Protein AF-A0A966X468-F1 (afdb_monomer)

Radius of gyration: 14.02 Å; Cα contacts (8 Å, |Δi|>4): 77; chains: 1; bounding box: 40×26×36 Å

Sequence (114 aa):
DFDQKCFERFFQMSEEGKSLMAHMDHVHRGKMMAEIYRLLLAEKLEDEAGYLNWEAKNHETAYFVPKHLYAIFMKALQALVADTLGTDWSSAESDAFSARCDQIAHEIQSQYSE

Solvent-accessible surface area (backbone atoms only — not comparable to full-atom values): 6393 Å² total; per-residue (Å²): 112,65,70,59,53,30,50,54,42,26,33,76,76,26,66,65,61,35,59,76,44,67,84,61,52,71,69,62,51,49,53,53,50,52,51,52,52,50,60,73,67,44,95,51,67,76,83,41,45,72,57,42,44,52,50,25,46,45,34,46,72,76,64,64,48,62,64,69,51,46,51,49,41,41,49,22,43,52,53,46,52,48,68,72,47,47,88,79,53,47,70,67,57,50,51,54,51,48,53,50,44,51,48,53,32,50,59,35,43,69,52,46,85,134

Foldseek 3Di:
DLLVQLVVLLCVLDVPSCVLCVPPDPVVSVVVVVVVVVQLPDPDCVVVLVVLLVVLCCCCPVSVPDLVSQVSSLVSNLVSVCVVCPPVQDPVNSVVSSVSSVVSSVSSSVSHDD

Mean predicted aligned error: 2.72 Å

Nearest PDB structures (foldseek):
  7ohd-assembly2_B  TM=8.813E-01  e=1.975E-03  Mus musculus
  3s1i-assembly1_A  TM=8.498E-01  e=1.372E-02  Methylacidiphilum infernorum V4
  3mkb-assembly1_B  TM=8.661E-01  e=1.599E-02  Isurus oxyrinchus
  3mkb-assembly1_D  TM=8.762E-01  e=3.265E-02  Isurus oxyrinchus
  1hbh-assembly1_B  TM=7.738E-01  e=3.615E-02  Trematomus bernacchii

pLDDT: mean 95.15, std 3.15, range [72.0, 98.44]

Structure (mmCIF, N/CA/C/O backbone):
data_AF-A0A966X468-F1
#
_entry.id   AF-A0A966X468-F1
#
loop_
_atom_site.group_PDB
_atom_site.id
_atom_site.type_symbol
_atom_site.label_atom_id
_atom_site.label_alt_id
_atom_site.label_comp_id
_atom_site.label_asym_id
_atom_site.label_entity_id
_atom_site.label_seq_id
_atom_site.pdbx_PDB_ins_code
_atom_site.Cartn_x
_atom_site.Cartn_y
_atom_site.Cartn_z
_atom_site.occupancy
_atom_site.B_iso_or_equiv
_atom_site.auth_seq_id
_atom_site.auth_comp_id
_atom_site.auth_asym_id
_atom_site.auth_atom_id
_atom_site.pdbx_PDB_model_num
ATOM 1 N N . ASP A 1 1 ? -16.061 -1.986 -8.567 1.00 87.69 1 ASP A N 1
ATOM 2 C CA . ASP A 1 1 ? -15.339 -0.787 -9.032 1.00 87.69 1 ASP A CA 1
ATOM 3 C C . ASP A 1 1 ? -14.417 -0.164 -7.976 1.00 87.69 1 ASP A C 1
ATOM 5 O O . ASP A 1 1 ? -13.765 0.830 -8.255 1.00 87.69 1 ASP A O 1
ATOM 9 N N . PHE A 1 2 ? -14.331 -0.713 -6.756 1.00 94.75 2 PHE A N 1
ATOM 10 C CA . PHE A 1 2 ? -13.448 -0.160 -5.723 1.00 94.75 2 PHE A CA 1
ATOM 11 C C . PHE A 1 2 ? -11.973 -0.180 -6.162 1.00 94.75 2 PHE A C 1
ATOM 13 O O . PHE A 1 2 ? -11.309 0.849 -6.137 1.00 94.75 2 PHE A O 1
ATOM 20 N N . ASP A 1 3 ? -11.498 -1.319 -6.664 1.00 95.94 3 ASP A N 1
ATOM 21 C CA . ASP A 1 3 ? -10.125 -1.520 -7.142 1.00 95.94 3 ASP A CA 1
ATOM 22 C C . ASP A 1 3 ? -9.733 -0.498 -8.211 1.00 95.94 3 ASP A C 1
ATOM 24 O O . ASP A 1 3 ? -8.692 0.151 -8.120 1.00 95.94 3 ASP A O 1
ATOM 28 N N . GLN A 1 4 ? -10.597 -0.307 -9.212 1.00 95.81 4 GLN A N 1
ATOM 29 C CA . GLN A 1 4 ? -10.371 0.664 -10.277 1.00 95.81 4 GLN A CA 1
ATOM 30 C C . GLN A 1 4 ? -10.267 2.084 -9.711 1.00 95.81 4 GLN A C 1
ATOM 32 O O . GLN A 1 4 ? -9.300 2.780 -10.017 1.00 95.81 4 GLN A O 1
ATOM 37 N N . LYS A 1 5 ? -11.193 2.488 -8.833 1.00 97.75 5 LYS A N 1
ATOM 38 C CA . LYS A 1 5 ? -11.147 3.799 -8.165 1.00 97.75 5 LYS A CA 1
ATOM 39 C C . LYS A 1 5 ? -9.888 3.981 -7.317 1.00 97.75 5 LYS A C 1
ATOM 41 O O . LYS A 1 5 ? -9.368 5.091 -7.229 1.00 97.75 5 LYS A O 1
ATOM 46 N N . CYS A 1 6 ? -9.374 2.906 -6.721 1.00 98.12 6 CYS A N 1
ATOM 47 C CA . CYS A 1 6 ? -8.135 2.93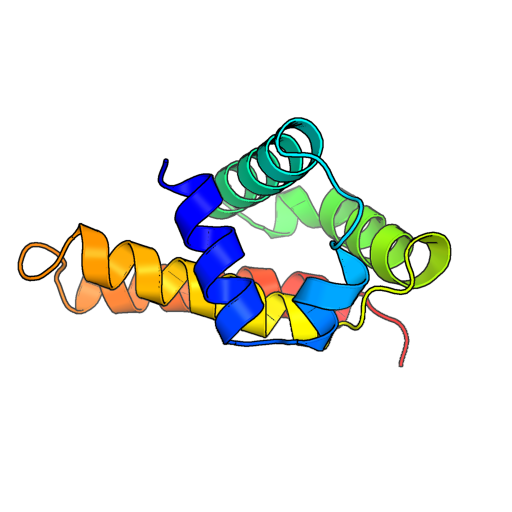9 -5.947 1.00 98.12 6 CYS A CA 1
ATOM 48 C C . CYS A 1 6 ? -6.942 3.258 -6.852 1.00 98.12 6 CYS A C 1
ATOM 50 O O . CYS A 1 6 ? -6.158 4.157 -6.547 1.00 98.12 6 CYS A O 1
ATOM 52 N N . PHE A 1 7 ? -6.840 2.588 -8.004 1.00 97.75 7 PHE A N 1
ATOM 53 C CA . PHE A 1 7 ? -5.799 2.889 -8.989 1.00 97.75 7 PHE A CA 1
ATOM 54 C C . PHE A 1 7 ? -5.954 4.279 -9.602 1.00 97.75 7 PHE A C 1
ATOM 56 O O . PHE A 1 7 ? -4.962 4.981 -9.751 1.00 97.75 7 PHE A O 1
ATOM 63 N N . GLU A 1 8 ? -7.174 4.712 -9.921 1.00 97.25 8 GLU A N 1
ATOM 64 C CA . GLU A 1 8 ? -7.425 6.070 -10.414 1.00 97.25 8 GLU A CA 1
ATOM 65 C C . GLU A 1 8 ? -6.939 7.123 -9.415 1.00 97.25 8 GLU A C 1
ATOM 67 O O . GLU A 1 8 ? -6.254 8.071 -9.800 1.00 97.25 8 GLU A O 1
ATOM 72 N N . ARG A 1 9 ? -7.215 6.923 -8.124 1.00 98.19 9 ARG A N 1
ATOM 73 C CA . ARG A 1 9 ? -6.721 7.797 -7.060 1.00 98.19 9 ARG A CA 1
ATOM 74 C C . ARG A 1 9 ? -5.206 7.745 -6.920 1.00 98.19 9 ARG A C 1
ATOM 76 O O . ARG A 1 9 ? -4.569 8.787 -6.828 1.00 98.19 9 ARG A O 1
ATOM 83 N N . PHE A 1 10 ? -4.618 6.555 -6.962 1.00 98.44 10 PHE A N 1
ATOM 84 C CA . PHE A 1 10 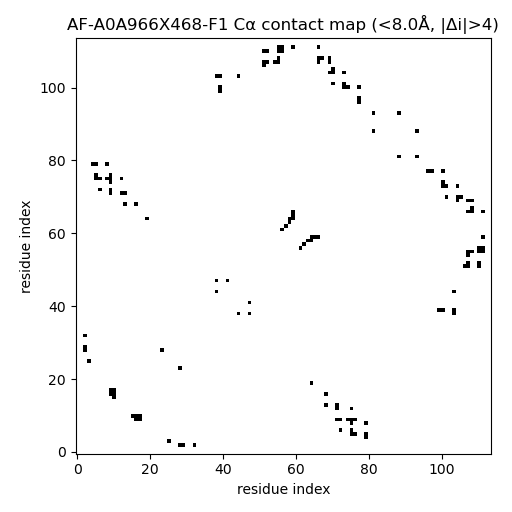? -3.167 6.398 -6.956 1.00 98.44 10 PHE A CA 1
ATOM 85 C C . PHE A 1 10 ? -2.513 7.156 -8.121 1.00 98.44 10 PHE A C 1
ATOM 87 O O . PHE A 1 10 ? -1.544 7.882 -7.917 1.00 98.44 10 PHE A O 1
ATOM 94 N N . PHE A 1 11 ? -3.086 7.074 -9.322 1.00 97.88 11 PHE A N 1
ATOM 95 C CA . PHE A 1 11 ? -2.590 7.782 -10.502 1.00 97.88 11 PHE A CA 1
ATOM 96 C C . PHE A 1 11 ? -2.755 9.299 -10.411 1.00 97.88 11 PHE A C 1
ATOM 98 O O . PHE A 1 11 ? -1.914 10.022 -10.931 1.00 97.88 11 PHE A O 1
ATOM 105 N N . GLN A 1 12 ? -3.790 9.791 -9.724 1.00 98.06 12 GLN A N 1
ATOM 106 C CA . GLN A 1 12 ? -3.930 11.219 -9.408 1.00 98.06 12 GLN A CA 1
ATOM 107 C C . GLN A 1 12 ? -2.871 11.700 -8.406 1.00 98.06 12 GLN A C 1
ATOM 109 O O . GLN A 1 12 ? -2.494 12.869 -8.422 1.00 98.06 12 GLN A O 1
ATOM 114 N N . MET A 1 13 ? -2.395 10.812 -7.531 1.00 98.31 13 MET A N 1
ATOM 115 C CA . MET A 1 13 ? -1.379 11.119 -6.522 1.00 98.31 13 MET A CA 1
ATOM 116 C C . MET A 1 13 ? 0.056 10.940 -7.038 1.00 98.31 13 MET A C 1
ATOM 118 O O . MET A 1 13 ? 0.983 11.484 -6.441 1.00 98.31 13 MET A O 1
ATOM 122 N N . SER A 1 14 ? 0.258 10.184 -8.121 1.00 98.12 14 SER A N 1
ATOM 123 C CA . SER A 1 14 ? 1.575 9.923 -8.703 1.00 98.12 14 SER A CA 1
ATOM 124 C C . SER A 1 14 ? 1.508 9.695 -10.214 1.00 98.12 14 SER A C 1
ATOM 126 O O . SER A 1 14 ? 1.137 8.618 -10.689 1.00 98.12 14 SER A O 1
ATOM 128 N N . GLU A 1 15 ? 1.964 10.690 -10.983 1.00 97.62 15 GLU A N 1
ATOM 129 C CA . GLU A 1 15 ? 2.161 10.541 -12.433 1.00 97.62 15 GLU A CA 1
ATOM 130 C C . GLU A 1 15 ? 3.253 9.505 -12.763 1.00 97.62 15 GLU A C 1
ATOM 132 O O . GLU A 1 15 ? 3.201 8.858 -13.810 1.00 97.62 15 GLU A O 1
ATOM 137 N N . GLU A 1 16 ? 4.211 9.286 -11.858 1.00 97.38 16 GLU A N 1
ATOM 138 C CA . GLU A 1 16 ? 5.216 8.224 -11.977 1.00 97.38 16 GLU A CA 1
ATOM 139 C C . GLU A 1 16 ? 4.569 6.836 -11.882 1.00 97.38 16 GLU A C 1
ATOM 141 O O . GLU A 1 16 ? 4.764 6.005 -12.767 1.00 97.38 16 GLU A O 1
ATOM 146 N N . GLY A 1 17 ? 3.721 6.609 -10.872 1.00 96.81 17 GLY A N 1
ATOM 147 C CA . GLY A 1 17 ? 2.972 5.360 -10.718 1.00 96.81 17 GLY A CA 1
ATOM 148 C C . GLY A 1 17 ? 2.033 5.093 -11.895 1.00 96.81 17 GLY A C 1
ATOM 149 O O . GLY A 1 17 ? 1.947 3.973 -12.395 1.00 96.81 17 GLY A O 1
ATOM 150 N N . LYS A 1 18 ? 1.387 6.143 -12.408 1.00 97.38 18 LYS A N 1
ATOM 151 C CA . LYS A 1 18 ? 0.571 6.077 -13.626 1.00 97.38 18 LYS A CA 1
ATOM 152 C C . LYS A 1 18 ? 1.385 5.685 -14.857 1.00 97.38 18 LYS A C 1
ATOM 154 O O . LYS A 1 18 ? 0.937 4.845 -15.634 1.00 97.38 18 LYS A O 1
ATOM 159 N N . SER A 1 19 ? 2.569 6.271 -15.031 1.00 96.75 19 SER A N 1
ATOM 160 C CA . SER A 1 19 ? 3.458 5.973 -16.160 1.00 96.75 19 SER A CA 1
ATOM 161 C C . SER A 1 19 ? 3.969 4.533 -16.099 1.00 96.75 19 SER A C 1
ATOM 163 O O . SER A 1 19 ? 3.912 3.820 -17.099 1.00 96.75 19 SER A O 1
ATOM 165 N N . LEU A 1 20 ? 4.382 4.079 -14.911 1.00 95.25 20 LEU A N 1
ATOM 166 C CA . LEU A 1 20 ? 4.855 2.715 -14.664 1.00 95.25 20 LEU A CA 1
ATOM 167 C C . LEU A 1 20 ? 3.789 1.661 -15.000 1.00 95.25 20 LEU A C 1
ATOM 169 O O . LEU A 1 20 ? 4.095 0.594 -15.528 1.00 95.25 20 LEU A O 1
ATOM 173 N N . MET A 1 21 ? 2.521 1.972 -14.727 1.00 94.69 21 MET A N 1
ATOM 174 C CA . MET A 1 21 ? 1.399 1.047 -14.899 1.00 94.69 21 MET A CA 1
ATOM 175 C C . MET A 1 21 ? 0.589 1.280 -16.185 1.00 94.69 21 MET A C 1
ATOM 177 O O . MET A 1 21 ? -0.461 0.658 -16.361 1.00 94.69 21 MET A O 1
ATOM 181 N N . ALA A 1 22 ? 1.053 2.137 -17.103 1.00 93.50 22 ALA A N 1
ATOM 182 C CA . ALA A 1 22 ? 0.286 2.571 -18.277 1.00 93.50 22 ALA A CA 1
ATOM 183 C C . ALA A 1 22 ? -0.169 1.413 -19.188 1.00 93.50 22 ALA A C 1
ATOM 185 O O . ALA A 1 22 ? -1.243 1.476 -19.788 1.00 93.50 22 ALA A O 1
ATOM 186 N N . HIS A 1 23 ? 0.625 0.343 -19.268 1.00 91.19 23 HIS A N 1
ATOM 187 C CA . HIS A 1 23 ? 0.338 -0.841 -20.087 1.00 91.19 23 HIS A CA 1
ATOM 188 C C . HIS A 1 23 ? -0.310 -1.992 -19.310 1.00 91.19 23 HIS A C 1
ATOM 190 O O . HIS A 1 23 ? -0.637 -3.021 -19.898 1.00 91.19 23 HIS A O 1
ATOM 196 N N . MET A 1 24 ? -0.488 -1.845 -17.995 1.00 94.31 24 MET A N 1
ATOM 197 C CA . MET A 1 24 ? -1.034 -2.908 -17.163 1.00 94.31 24 MET A CA 1
ATOM 198 C C . MET A 1 24 ? -2.551 -2.972 -17.316 1.00 94.31 24 MET A C 1
ATOM 200 O O . MET A 1 24 ? -3.241 -1.977 -17.089 1.00 94.31 24 MET A O 1
ATOM 204 N N . ASP A 1 25 ? -3.085 -4.141 -17.659 1.00 93.75 25 ASP A N 1
ATOM 205 C CA . ASP A 1 25 ? -4.529 -4.345 -17.741 1.00 93.75 25 ASP A CA 1
ATOM 206 C C . ASP A 1 25 ? -5.195 -4.445 -16.353 1.00 93.75 25 ASP A C 1
ATOM 208 O O . ASP A 1 25 ? -4.549 -4.494 -15.301 1.00 93.75 25 ASP A O 1
ATOM 212 N N . HIS A 1 26 ? -6.526 -4.463 -16.351 1.00 91.56 26 HIS A N 1
ATOM 213 C CA . HIS A 1 26 ? -7.323 -4.563 -15.130 1.00 91.56 26 HIS A CA 1
ATOM 214 C C . HIS A 1 26 ? -7.169 -5.917 -14.415 1.00 91.56 26 HIS A C 1
ATOM 216 O O . HIS A 1 26 ? -7.339 -5.980 -13.201 1.00 91.56 26 HIS A O 1
ATOM 222 N N . VAL A 1 27 ? -6.832 -6.993 -15.135 1.00 93.56 27 VAL A N 1
ATOM 223 C CA . VAL A 1 27 ? -6.680 -8.336 -14.554 1.00 93.56 27 VAL A CA 1
ATOM 224 C C . VAL A 1 27 ? -5.423 -8.394 -13.691 1.00 93.56 27 VAL A C 1
ATOM 226 O O . VAL A 1 27 ? -5.469 -8.890 -12.567 1.00 93.56 27 VAL A O 1
ATOM 229 N N . HIS A 1 28 ? -4.307 -7.853 -14.179 1.00 93.62 28 HIS A N 1
ATOM 230 C CA . HIS A 1 28 ? -3.061 -7.759 -13.417 1.00 93.62 28 HIS A CA 1
ATOM 231 C C . HIS A 1 28 ? -3.217 -6.843 -12.204 1.00 93.62 28 HIS A C 1
ATOM 233 O O . HIS A 1 28 ? -2.831 -7.218 -11.099 1.00 93.62 28 HIS A O 1
ATOM 239 N N . ARG A 1 29 ? -3.882 -5.697 -12.379 1.00 95.19 29 ARG A N 1
ATOM 240 C CA . ARG A 1 29 ? -4.216 -4.790 -11.273 1.00 95.19 29 ARG A CA 1
ATOM 241 C C . ARG A 1 29 ? -5.094 -5.450 -10.206 1.00 95.19 29 ARG A C 1
ATOM 243 O O . ARG A 1 29 ? -4.854 -5.258 -9.019 1.00 95.19 29 ARG A O 1
ATOM 250 N N . GLY A 1 30 ? -6.062 -6.273 -10.610 1.00 96.12 30 GLY A N 1
ATOM 251 C CA . GLY A 1 30 ? -6.889 -7.046 -9.678 1.00 96.12 30 GLY A CA 1
ATOM 252 C C . GLY A 1 30 ? -6.080 -8.057 -8.858 1.00 96.12 30 GLY A C 1
ATOM 253 O O . GLY A 1 30 ? -6.324 -8.213 -7.665 1.00 96.12 30 GLY A O 1
ATOM 254 N N . LYS A 1 31 ? -5.064 -8.697 -9.455 1.00 95.19 31 LYS A N 1
ATOM 255 C CA . LYS A 1 31 ? -4.148 -9.585 -8.714 1.00 95.19 31 LYS A CA 1
ATOM 256 C C . LYS A 1 31 ? -3.335 -8.820 -7.670 1.00 95.19 31 LYS A C 1
ATOM 258 O O . LYS A 1 31 ? -3.200 -9.300 -6.554 1.00 95.19 31 LYS A O 1
ATOM 263 N N . MET A 1 32 ? -2.855 -7.620 -8.005 1.00 95.12 32 MET A N 1
ATOM 264 C CA . MET A 1 32 ? -2.164 -6.763 -7.034 1.00 95.12 32 MET A CA 1
ATOM 265 C C . MET A 1 32 ? -3.085 -6.399 -5.863 1.00 95.12 32 MET A C 1
ATOM 267 O O . MET A 1 32 ? -2.687 -6.523 -4.711 1.00 95.12 32 MET A O 1
ATOM 271 N N . MET A 1 33 ? -4.338 -6.019 -6.138 1.00 97.38 33 MET A N 1
ATOM 272 C CA . MET A 1 33 ? -5.314 -5.728 -5.079 1.00 97.38 33 MET A CA 1
ATOM 273 C C . MET A 1 33 ? -5.595 -6.936 -4.188 1.00 97.38 33 MET A C 1
ATOM 275 O O . MET A 1 33 ? -5.697 -6.778 -2.974 1.00 97.38 33 MET A O 1
ATOM 279 N N . ALA A 1 34 ? -5.677 -8.138 -4.763 1.00 97.12 34 ALA A N 1
ATOM 280 C CA . ALA A 1 34 ? -5.865 -9.361 -3.991 1.00 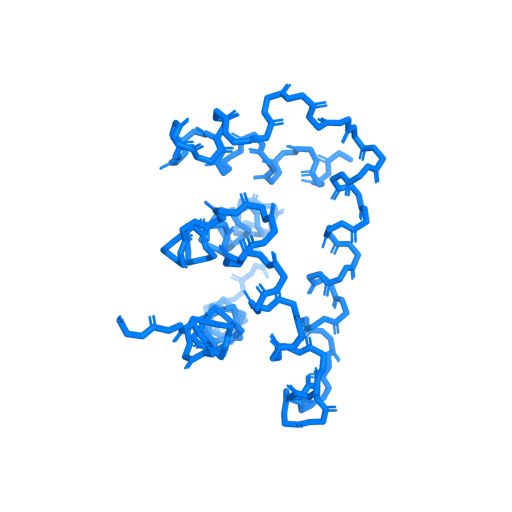97.12 34 ALA A CA 1
ATOM 281 C C . ALA A 1 34 ? -4.731 -9.582 -2.975 1.00 97.12 34 ALA A C 1
ATOM 283 O O . ALA A 1 34 ? -5.010 -9.904 -1.820 1.00 97.12 34 ALA A O 1
ATOM 284 N N . GLU A 1 35 ? -3.477 -9.335 -3.364 1.00 96.12 35 GLU A N 1
ATOM 285 C CA . GLU A 1 35 ? -2.336 -9.421 -2.443 1.00 96.12 35 GLU A CA 1
ATOM 286 C C . GLU A 1 35 ? -2.380 -8.338 -1.360 1.00 96.12 35 GLU A C 1
ATOM 288 O O . GLU A 1 35 ? -2.134 -8.625 -0.190 1.00 96.12 35 GLU A O 1
ATOM 293 N N . ILE A 1 36 ? -2.790 -7.114 -1.700 1.00 96.88 36 ILE A N 1
ATOM 294 C CA . ILE A 1 36 ? -2.982 -6.051 -0.703 1.00 96.88 36 ILE A CA 1
ATOM 295 C C . ILE A 1 36 ? -4.048 -6.448 0.323 1.00 96.88 36 ILE A C 1
ATOM 297 O O . ILE A 1 36 ? -3.823 -6.307 1.523 1.00 96.88 36 ILE A O 1
ATOM 301 N N . TYR A 1 37 ? -5.184 -7.001 -0.110 1.00 97.44 37 TYR A N 1
ATOM 302 C CA . TYR A 1 37 ? -6.215 -7.491 0.809 1.00 97.44 37 TYR A CA 1
ATOM 303 C C . TYR A 1 37 ? -5.718 -8.637 1.685 1.00 97.44 37 TYR A C 1
ATOM 305 O O . TYR A 1 37 ? -5.994 -8.657 2.884 1.00 97.44 37 TYR A O 1
ATOM 313 N N . ARG A 1 38 ? -4.948 -9.563 1.112 1.00 97.31 38 ARG A N 1
ATOM 314 C CA . ARG A 1 38 ? -4.329 -10.661 1.853 1.00 97.31 38 ARG A CA 1
ATOM 315 C C . ARG A 1 38 ? -3.412 -10.136 2.960 1.00 97.31 38 ARG A C 1
ATOM 317 O O . ARG A 1 38 ? -3.530 -10.579 4.097 1.00 97.31 38 ARG A O 1
ATOM 324 N N . LEU A 1 39 ? -2.569 -9.146 2.656 1.00 96.94 39 LEU A N 1
ATOM 325 C CA . LEU A 1 39 ? -1.682 -8.504 3.632 1.00 96.94 39 LEU A CA 1
ATOM 326 C C . LEU A 1 39 ? -2.448 -7.692 4.681 1.00 96.94 39 LEU A C 1
ATOM 328 O O . LEU A 1 39 ? -2.087 -7.715 5.856 1.00 96.94 39 LEU A O 1
ATOM 332 N N . LEU A 1 40 ? -3.520 -6.994 4.305 1.00 96.75 40 LEU A N 1
ATOM 333 C CA . LEU A 1 40 ? -4.369 -6.273 5.261 1.00 96.75 40 LEU A CA 1
ATOM 334 C C . LEU A 1 40 ? -5.018 -7.217 6.278 1.00 96.75 40 LEU A C 1
ATOM 336 O O . LEU A 1 40 ? -5.143 -6.851 7.442 1.00 96.75 40 LEU A O 1
ATOM 340 N N . LEU A 1 41 ? -5.392 -8.421 5.840 1.00 96.12 41 LEU A N 1
ATOM 341 C CA . LEU A 1 41 ? -6.064 -9.432 6.658 1.00 96.12 41 LEU A CA 1
ATOM 342 C C . LEU A 1 41 ? -5.108 -10.402 7.366 1.00 96.12 41 LEU A C 1
ATOM 344 O O . LEU A 1 41 ? -5.564 -11.193 8.191 1.00 96.12 41 LEU A O 1
ATOM 348 N N . ALA A 1 42 ? -3.808 -10.366 7.062 1.00 96.25 42 ALA A N 1
ATOM 349 C CA . ALA A 1 42 ? -2.825 -11.208 7.734 1.00 96.25 42 ALA A CA 1
ATOM 350 C C . ALA A 1 42 ? -2.792 -10.899 9.240 1.00 96.25 42 ALA A C 1
ATOM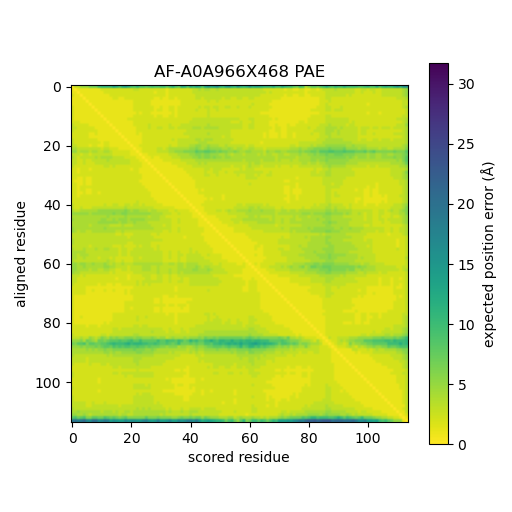 352 O O . ALA A 1 42 ? -2.662 -9.743 9.641 1.00 96.25 42 ALA A O 1
ATOM 353 N N . GLU A 1 43 ? -2.867 -11.927 10.086 1.00 93.38 43 GLU A N 1
ATOM 354 C CA . GLU A 1 43 ? -2.835 -11.745 11.545 1.00 93.38 43 GLU A CA 1
ATOM 355 C C . GLU A 1 43 ? -1.521 -11.083 11.992 1.00 93.38 43 GLU A C 1
ATOM 357 O O . GLU A 1 43 ? -1.516 -10.184 12.834 1.00 93.38 43 GLU A O 1
ATOM 362 N N . LYS A 1 44 ? -0.411 -11.497 11.373 1.00 92.94 44 LYS A N 1
ATOM 363 C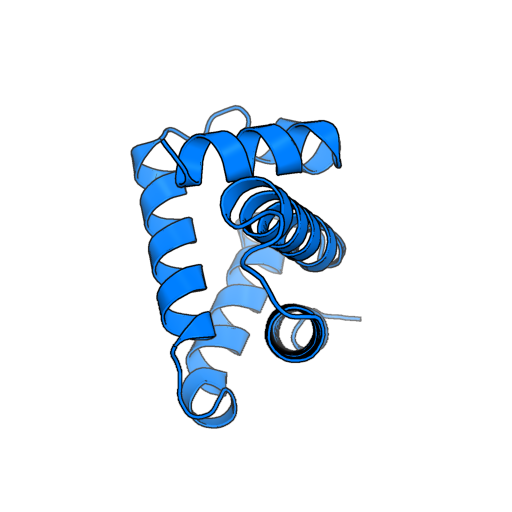 CA . LYS A 1 44 ? 0.955 -11.036 11.633 1.00 92.94 44 LYS A CA 1
ATOM 364 C C . LYS A 1 44 ? 1.691 -10.874 10.310 1.00 92.94 44 LYS A C 1
ATOM 366 O O . LYS A 1 44 ? 1.634 -11.765 9.469 1.00 92.94 44 LYS A O 1
ATOM 371 N N . LEU A 1 45 ? 2.366 -9.742 10.108 1.00 92.12 45 LEU A N 1
ATOM 372 C CA . LEU A 1 45 ? 3.170 -9.533 8.891 1.00 92.12 45 LEU A CA 1
ATOM 373 C C . LEU A 1 45 ? 4.503 -10.276 8.962 1.00 92.12 45 LEU A C 1
ATOM 375 O O . LEU A 1 45 ? 5.109 -10.559 7.936 1.00 92.12 45 LEU A O 1
ATOM 379 N N . GLU A 1 46 ? 4.941 -10.635 10.163 1.00 92.69 46 GLU A N 1
ATOM 380 C CA . GLU A 1 46 ? 6.144 -11.421 10.403 1.00 92.69 46 GLU A CA 1
ATOM 381 C C . GLU A 1 46 ? 6.050 -12.801 9.736 1.00 92.69 46 GLU A C 1
ATOM 383 O O . GLU A 1 46 ? 7.035 -13.294 9.186 1.00 92.69 46 GLU A O 1
ATOM 388 N N . ASP A 1 47 ? 4.848 -13.384 9.707 1.00 94.25 47 ASP A N 1
ATOM 389 C CA . ASP A 1 47 ? 4.574 -14.655 9.029 1.00 94.25 47 ASP A CA 1
ATOM 390 C C . ASP A 1 47 ? 4.640 -14.512 7.491 1.00 94.25 47 ASP A C 1
ATOM 392 O O . ASP A 1 47 ? 4.827 -15.491 6.769 1.00 94.25 47 ASP A O 1
ATOM 396 N N . GLU A 1 48 ? 4.563 -13.276 6.985 1.00 95.38 48 GLU A N 1
ATOM 397 C CA . GLU A 1 48 ? 4.621 -12.910 5.567 1.00 95.38 48 GLU A CA 1
ATOM 398 C C . GLU A 1 48 ? 6.015 -12.450 5.115 1.00 95.38 48 GLU A C 1
ATOM 400 O O . GLU A 1 48 ? 6.216 -12.155 3.934 1.00 95.38 48 GLU A O 1
ATOM 405 N N . ALA A 1 49 ? 7.008 -12.414 6.012 1.00 92.19 49 ALA A N 1
ATOM 406 C CA . ALA A 1 49 ? 8.328 -11.838 5.740 1.00 92.19 49 ALA A CA 1
ATOM 407 C C . ALA A 1 49 ? 9.021 -12.442 4.502 1.00 92.19 49 ALA A C 1
ATOM 409 O O . ALA A 1 49 ? 9.664 -11.735 3.725 1.00 92.19 49 ALA A O 1
ATOM 410 N N . GLY A 1 50 ? 8.863 -13.752 4.277 1.00 93.69 50 GLY A N 1
ATOM 411 C CA . GLY A 1 50 ? 9.405 -14.423 3.092 1.00 93.69 50 GLY A CA 1
ATOM 412 C C . GLY A 1 50 ? 8.791 -13.912 1.785 1.00 93.69 50 GLY A C 1
ATOM 413 O O . GLY A 1 50 ? 9.517 -13.667 0.820 1.00 93.69 50 GLY A O 1
ATOM 414 N N . TYR A 1 51 ? 7.470 -13.713 1.771 1.00 94.25 51 TYR A N 1
ATOM 415 C CA . TYR A 1 51 ? 6.751 -13.153 0.630 1.00 94.25 51 TYR A CA 1
ATOM 416 C C . TYR A 1 51 ? 7.113 -11.679 0.417 1.00 94.25 51 TYR A C 1
ATOM 418 O O . TYR A 1 51 ? 7.461 -11.304 -0.697 1.00 94.25 51 TYR A O 1
ATOM 426 N N . LEU A 1 52 ? 7.113 -10.865 1.476 1.00 94.44 52 LEU A N 1
ATOM 427 C CA . LEU A 1 52 ? 7.403 -9.428 1.397 1.00 94.44 52 LEU A CA 1
ATOM 428 C C . LEU A 1 52 ? 8.824 -9.144 0.886 1.00 94.44 52 LEU A C 1
ATOM 430 O O . LEU A 1 52 ? 9.011 -8.278 0.035 1.00 94.44 52 LEU A O 1
ATOM 434 N N . ASN A 1 53 ? 9.816 -9.926 1.321 1.00 94.25 53 ASN A N 1
ATOM 435 C CA . ASN A 1 53 ? 11.188 -9.851 0.810 1.00 94.25 53 ASN A CA 1
ATOM 436 C C . ASN A 1 53 ? 11.275 -10.227 -0.680 1.00 94.25 53 ASN A C 1
ATOM 438 O O . ASN A 1 53 ? 11.960 -9.561 -1.456 1.00 94.25 53 ASN A O 1
ATOM 442 N N . TRP A 1 54 ? 10.586 -11.294 -1.098 1.00 94.56 54 TRP A N 1
ATOM 443 C CA . TRP A 1 54 ? 10.535 -11.674 -2.512 1.00 94.56 54 TRP A CA 1
ATOM 444 C C . TRP A 1 54 ? 9.857 -10.590 -3.360 1.00 94.56 54 TRP A C 1
ATOM 446 O O . TRP A 1 54 ? 10.394 -10.208 -4.400 1.00 94.56 54 TRP A O 1
ATOM 456 N N . GLU A 1 55 ? 8.725 -10.066 -2.891 1.00 93.56 55 GLU A N 1
ATOM 457 C CA . GLU A 1 55 ? 7.936 -9.043 -3.573 1.00 93.56 55 GLU A CA 1
ATOM 458 C C . GLU A 1 55 ? 8.744 -7.757 -3.754 1.00 93.56 55 GLU A C 1
ATOM 460 O O . GLU A 1 55 ? 8.842 -7.259 -4.876 1.00 93.56 55 GLU A O 1
ATOM 465 N N . ALA A 1 56 ? 9.383 -7.271 -2.684 1.00 94.19 56 ALA A N 1
ATOM 466 C CA . ALA A 1 56 ? 10.226 -6.080 -2.713 1.00 94.19 56 ALA A CA 1
ATOM 467 C C . ALA A 1 56 ? 11.398 -6.234 -3.687 1.00 94.19 56 ALA A C 1
ATOM 469 O O . ALA A 1 56 ? 11.613 -5.369 -4.532 1.00 94.19 56 ALA A O 1
ATOM 470 N N . LYS A 1 57 ? 12.112 -7.368 -3.648 1.00 95.00 57 LYS A N 1
ATOM 471 C CA . LYS A 1 57 ? 13.221 -7.634 -4.579 1.00 95.00 57 LYS A CA 1
ATOM 472 C C . LYS A 1 57 ? 12.760 -7.706 -6.022 1.00 95.00 57 LYS A C 1
ATOM 474 O O . LYS A 1 57 ? 13.437 -7.187 -6.906 1.00 95.00 57 LYS A O 1
ATOM 479 N N . ASN A 1 58 ? 11.632 -8.359 -6.284 1.00 94.00 58 ASN A N 1
ATOM 480 C CA . ASN A 1 58 ? 11.098 -8.475 -7.634 1.00 94.00 58 ASN A CA 1
ATOM 481 C C . ASN A 1 58 ? 10.647 -7.101 -8.163 1.00 94.00 58 ASN A C 1
ATOM 483 O O . ASN A 1 58 ? 10.980 -6.724 -9.286 1.00 94.00 58 ASN A O 1
ATOM 487 N N . HIS A 1 59 ? 9.976 -6.310 -7.325 1.00 94.50 59 HIS A N 1
ATOM 488 C CA . HIS A 1 59 ? 9.573 -4.947 -7.654 1.00 94.50 59 HIS A CA 1
ATOM 489 C C . HIS A 1 59 ? 10.768 -4.020 -7.880 1.00 94.50 59 HIS A C 1
ATOM 491 O O . HIS A 1 59 ? 10.770 -3.280 -8.860 1.00 94.50 59 HIS A O 1
ATOM 497 N N . GLU A 1 60 ? 11.807 -4.106 -7.053 1.00 95.25 60 GLU A N 1
ATOM 498 C CA . GLU A 1 60 ? 13.039 -3.332 -7.206 1.00 95.25 60 GLU A CA 1
ATOM 499 C C . GLU A 1 60 ? 13.807 -3.714 -8.480 1.00 95.25 60 GLU A C 1
ATOM 501 O O . GLU A 1 60 ? 14.167 -2.850 -9.276 1.00 95.25 60 GLU A O 1
ATOM 506 N N . THR A 1 61 ? 14.058 -5.008 -8.689 1.00 93.62 61 THR A N 1
ATOM 507 C CA . THR A 1 61 ? 15.061 -5.464 -9.667 1.00 93.62 61 THR A CA 1
ATOM 508 C C . THR A 1 61 ? 14.491 -5.858 -11.025 1.00 93.62 61 THR A C 1
ATOM 510 O O . THR A 1 61 ? 15.170 -5.681 -12.035 1.00 93.62 61 THR A O 1
ATOM 513 N N . ALA A 1 62 ? 13.268 -6.391 -11.078 1.00 91.75 62 ALA A N 1
ATOM 514 C CA . ALA A 1 62 ? 12.651 -6.836 -12.328 1.00 91.75 62 ALA A CA 1
ATOM 515 C C . ALA A 1 62 ? 11.741 -5.762 -12.930 1.00 91.75 62 ALA A C 1
ATOM 517 O O . ALA A 1 62 ? 11.679 -5.616 -14.152 1.00 91.75 62 ALA A O 1
ATOM 518 N N . TYR A 1 63 ? 11.035 -5.018 -12.075 1.00 89.75 63 TYR A N 1
ATOM 519 C CA . TYR A 1 63 ? 10.043 -4.027 -12.498 1.00 89.75 63 TYR A CA 1
ATOM 520 C C . TYR A 1 63 ? 10.479 -2.580 -12.274 1.00 89.75 63 TYR A C 1
ATOM 522 O O . TYR A 1 63 ? 9.780 -1.674 -12.724 1.00 89.75 63 TYR A O 1
ATOM 530 N N . PHE A 1 64 ? 11.627 -2.361 -11.623 1.00 93.38 64 PHE A N 1
ATOM 531 C CA . PHE A 1 64 ? 12.188 -1.037 -11.342 1.00 93.38 64 PHE A CA 1
ATOM 532 C C . PHE A 1 64 ? 11.192 -0.100 -10.648 1.00 93.38 64 PHE A C 1
ATOM 534 O O . PHE A 1 64 ? 11.165 1.102 -10.906 1.00 93.38 64 PHE A O 1
ATOM 541 N N . VAL A 1 65 ? 10.348 -0.659 -9.777 1.00 95.69 65 VAL A N 1
ATOM 542 C CA . VAL A 1 65 ? 9.338 0.073 -9.015 1.00 95.69 65 VAL A CA 1
ATOM 543 C C . VAL A 1 65 ? 10.040 0.837 -7.893 1.00 95.69 65 VAL A C 1
ATOM 545 O O . VAL A 1 65 ? 10.639 0.208 -7.017 1.00 95.69 65 VAL A O 1
ATOM 548 N N . PRO A 1 66 ? 9.946 2.173 -7.852 1.00 95.81 66 PRO A N 1
ATOM 549 C CA . PRO A 1 66 ? 10.509 2.959 -6.764 1.00 95.81 66 PRO A CA 1
ATOM 550 C C . PRO A 1 66 ? 9.803 2.692 -5.430 1.00 95.81 66 PRO A C 1
ATOM 552 O O . PRO A 1 66 ? 8.573 2.735 -5.343 1.00 95.81 66 PRO A O 1
ATOM 555 N N . LYS A 1 67 ? 10.579 2.501 -4.355 1.00 95.81 67 LYS A N 1
ATOM 556 C CA . LYS A 1 67 ? 10.046 2.151 -3.025 1.00 95.81 67 LYS A CA 1
ATOM 557 C C . LYS A 1 67 ? 9.022 3.144 -2.472 1.00 95.81 67 LYS A C 1
ATOM 559 O O . LYS A 1 67 ? 8.093 2.749 -1.767 1.00 95.81 67 LYS A O 1
ATOM 564 N N . HIS A 1 68 ? 9.128 4.436 -2.798 1.00 96.25 68 HIS A N 1
ATOM 565 C CA . HIS A 1 68 ? 8.180 5.447 -2.310 1.00 96.25 68 HIS A CA 1
ATOM 566 C C . HIS A 1 68 ? 6.762 5.269 -2.866 1.00 96.25 68 HIS A C 1
ATOM 568 O O . HIS A 1 68 ? 5.812 5.738 -2.236 1.00 96.25 68 HIS A O 1
ATOM 574 N N . LEU A 1 69 ? 6.587 4.563 -3.991 1.00 97.44 69 LEU A N 1
ATOM 575 C CA . LEU A 1 69 ? 5.267 4.344 -4.583 1.00 97.44 69 LEU A CA 1
ATOM 576 C C . LEU A 1 69 ? 4.346 3.497 -3.693 1.00 97.44 69 LEU A C 1
ATOM 578 O O . LEU A 1 69 ? 3.142 3.737 -3.716 1.00 97.44 69 LEU A O 1
ATOM 582 N N . TYR A 1 70 ? 4.873 2.598 -2.852 1.00 96.75 70 TYR A N 1
ATOM 583 C CA . TYR A 1 70 ? 4.050 1.823 -1.908 1.00 96.75 70 TYR A CA 1
ATOM 584 C C . TYR A 1 70 ? 3.327 2.710 -0.897 1.00 96.75 70 TYR A C 1
ATOM 586 O O . TYR A 1 70 ? 2.127 2.553 -0.684 1.00 96.75 70 TYR A O 1
ATOM 594 N N . ALA A 1 71 ? 4.026 3.690 -0.318 1.00 97.12 71 ALA A N 1
ATOM 595 C CA . ALA A 1 71 ? 3.410 4.632 0.611 1.00 97.12 71 ALA A CA 1
ATOM 596 C C . ALA A 1 71 ? 2.348 5.498 -0.087 1.00 97.12 71 ALA A C 1
ATOM 598 O O . ALA A 1 71 ? 1.312 5.802 0.499 1.00 97.12 71 ALA A O 1
ATOM 599 N N . ILE A 1 72 ? 2.570 5.883 -1.348 1.00 98.31 72 ILE A N 1
ATOM 600 C CA . ILE A 1 72 ? 1.578 6.647 -2.119 1.00 98.31 72 ILE A CA 1
ATOM 601 C C . ILE A 1 72 ? 0.352 5.780 -2.434 1.00 98.31 72 ILE A C 1
ATOM 603 O O . ILE A 1 72 ? -0.777 6.245 -2.285 1.00 98.31 72 ILE A O 1
ATOM 607 N N . PHE A 1 73 ? 0.560 4.520 -2.820 1.00 98.38 73 PHE A N 1
ATOM 608 C CA . PHE A 1 73 ? -0.518 3.572 -3.082 1.00 98.38 73 PHE A CA 1
ATOM 609 C C . PHE A 1 73 ? -1.365 3.311 -1.831 1.00 98.38 73 PHE A C 1
ATOM 611 O O . PHE A 1 73 ? -2.589 3.421 -1.882 1.00 98.38 73 PHE A O 1
ATOM 618 N N . MET A 1 74 ? -0.726 3.051 -0.687 1.00 98.25 74 MET A N 1
ATOM 619 C CA . MET A 1 74 ? -1.428 2.856 0.583 1.00 98.25 74 MET A CA 1
ATOM 620 C C . MET A 1 74 ? -2.232 4.092 0.994 1.00 98.25 74 MET A C 1
ATOM 622 O O . MET A 1 74 ? -3.372 3.956 1.430 1.00 98.25 74 MET A O 1
ATOM 626 N N . LYS A 1 75 ? -1.714 5.305 0.768 1.00 98.06 75 LYS A N 1
ATOM 627 C CA . LYS A 1 75 ? -2.482 6.542 0.994 1.00 98.06 75 LYS A CA 1
ATOM 628 C C . LYS A 1 75 ? -3.690 6.673 0.065 1.00 98.06 75 LYS A C 1
ATOM 630 O O . LYS A 1 75 ? -4.743 7.134 0.500 1.00 98.06 75 LYS A O 1
ATOM 635 N N . ALA A 1 76 ? -3.567 6.262 -1.197 1.00 98.44 76 ALA A N 1
ATOM 636 C CA . ALA A 1 76 ? -4.697 6.244 -2.125 1.00 98.44 76 ALA A CA 1
ATOM 637 C C . ALA A 1 76 ? -5.800 5.287 -1.647 1.00 98.44 76 ALA A C 1
ATOM 639 O O . ALA A 1 76 ? -6.982 5.642 -1.688 1.00 98.44 76 ALA A O 1
ATOM 640 N N . LEU A 1 77 ? -5.411 4.116 -1.131 1.00 98.38 77 LEU A N 1
ATOM 641 C CA . LEU A 1 77 ? -6.322 3.145 -0.535 1.00 98.38 77 LEU A CA 1
ATOM 642 C C . LEU A 1 77 ? -6.998 3.693 0.729 1.00 98.38 77 LEU A C 1
ATOM 644 O O . LEU A 1 77 ? -8.223 3.651 0.818 1.00 98.38 77 LEU A O 1
ATOM 648 N N . GLN A 1 78 ? -6.228 4.256 1.667 1.00 97.19 78 GLN A N 1
ATOM 649 C CA . GLN A 1 78 ? -6.746 4.909 2.878 1.00 97.19 78 GLN A CA 1
ATOM 650 C C . GLN A 1 78 ? -7.795 5.971 2.538 1.00 97.19 78 GLN A C 1
ATOM 652 O O . GLN A 1 78 ? -8.905 5.929 3.062 1.00 97.19 78 GLN A O 1
ATOM 657 N N . ALA A 1 79 ? -7.483 6.876 1.606 1.00 96.44 79 ALA A N 1
ATOM 658 C CA . ALA A 1 79 ? -8.412 7.916 1.181 1.00 96.44 79 ALA A CA 1
ATOM 659 C C . ALA A 1 79 ? -9.683 7.337 0.539 1.00 96.44 79 ALA A C 1
ATOM 661 O O . ALA A 1 79 ? -10.769 7.882 0.707 1.00 96.44 79 ALA A O 1
ATOM 662 N N . LEU A 1 80 ? -9.578 6.237 -0.216 1.00 97.62 80 LEU A N 1
ATOM 663 C CA . LEU A 1 80 ? -10.750 5.590 -0.811 1.00 97.62 80 LEU A CA 1
ATOM 664 C C . LEU A 1 80 ? -11.632 4.885 0.210 1.00 97.62 80 LEU A C 1
ATOM 666 O O . LEU A 1 80 ? -12.854 4.993 0.109 1.00 97.62 80 LEU A O 1
ATOM 670 N N . VAL A 1 81 ? -11.046 4.207 1.192 1.00 96.19 81 VAL A N 1
ATOM 671 C CA . VAL A 1 81 ? -11.806 3.634 2.308 1.00 96.19 81 VAL A CA 1
ATOM 672 C C . VAL A 1 81 ? -12.520 4.745 3.079 1.00 96.19 81 VAL A C 1
ATOM 674 O O . VAL A 1 81 ? -13.724 4.632 3.299 1.00 96.19 81 VAL A O 1
ATOM 677 N N . ALA A 1 82 ? -11.823 5.848 3.373 1.00 94.69 82 ALA A N 1
ATOM 678 C CA . ALA A 1 82 ? -12.390 7.015 4.047 1.00 94.69 82 ALA A CA 1
ATOM 679 C C . ALA A 1 82 ? -13.614 7.579 3.317 1.00 94.69 82 ALA A C 1
ATOM 681 O O . ALA A 1 82 ? -14.680 7.728 3.908 1.00 94.69 82 ALA A O 1
ATOM 682 N N . ASP A 1 83 ? -13.480 7.832 2.014 1.00 94.94 83 ASP A N 1
ATOM 683 C CA . ASP A 1 83 ? -14.572 8.363 1.196 1.00 94.94 83 ASP A CA 1
ATOM 684 C C . ASP A 1 83 ? -15.741 7.379 1.066 1.00 94.94 83 ASP A C 1
ATOM 686 O O . ASP A 1 83 ? -16.890 7.793 0.926 1.00 94.94 83 ASP A O 1
ATOM 690 N N . THR A 1 84 ? -15.452 6.074 1.073 1.00 95.38 84 THR A N 1
ATOM 691 C CA . THR A 1 84 ? -16.468 5.026 0.907 1.00 95.38 84 THR A CA 1
ATOM 692 C C . THR A 1 84 ? -17.292 4.834 2.175 1.00 95.38 84 THR A C 1
ATOM 694 O O . THR A 1 84 ? -18.502 4.637 2.082 1.00 95.38 84 THR A O 1
ATOM 697 N N . LEU A 1 85 ? -16.651 4.875 3.345 1.00 94.62 85 LEU A N 1
ATOM 698 C CA . LEU A 1 85 ? -17.309 4.663 4.636 1.00 94.62 85 LEU A CA 1
ATOM 699 C C . LEU A 1 85 ? -17.864 5.963 5.240 1.00 94.62 85 LEU A C 1
ATOM 701 O O . LEU A 1 85 ? -18.809 5.924 6.024 1.00 94.62 85 LEU A O 1
ATOM 705 N N . GLY A 1 86 ? -17.319 7.122 4.859 1.00 92.69 86 GLY A N 1
ATOM 706 C CA . GLY A 1 86 ? -17.820 8.427 5.277 1.00 92.69 86 GLY A CA 1
ATOM 707 C C . GLY A 1 86 ? -17.917 8.559 6.798 1.00 92.69 86 GLY A C 1
ATOM 708 O O . GLY A 1 86 ? -16.966 8.286 7.523 1.00 92.69 86 GLY A O 1
ATOM 709 N N . THR A 1 87 ? -19.080 8.990 7.289 1.00 88.69 87 THR A N 1
ATOM 710 C CA . THR A 1 87 ? -19.324 9.207 8.725 1.00 88.69 87 THR A CA 1
ATOM 711 C C . THR A 1 87 ? -19.485 7.925 9.536 1.00 88.69 87 THR A C 1
ATOM 713 O O . THR A 1 87 ? -19.460 7.999 10.762 1.00 88.69 87 THR A O 1
ATOM 716 N N . ASP A 1 88 ? -19.665 6.776 8.880 1.00 89.38 88 ASP A N 1
ATOM 717 C CA . ASP A 1 88 ? -19.807 5.486 9.562 1.00 89.38 88 ASP A CA 1
ATOM 718 C C . 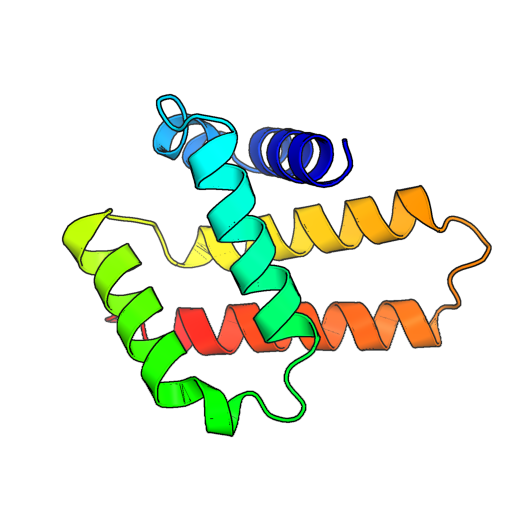ASP A 1 88 ? -18.448 4.927 10.008 1.00 89.38 88 ASP A C 1
ATOM 720 O O . ASP A 1 88 ? -18.396 4.002 10.814 1.00 89.38 88 ASP A O 1
ATOM 724 N N . TRP A 1 89 ? -17.347 5.504 9.515 1.00 92.25 89 TRP A N 1
ATOM 725 C CA . TRP A 1 89 ? -15.994 5.142 9.915 1.00 92.25 89 TRP A CA 1
ATOM 726 C C . TRP A 1 89 ? -15.567 5.933 11.145 1.00 92.25 89 TRP A C 1
ATOM 728 O O . TRP A 1 89 ? -15.370 7.151 11.091 1.00 92.25 89 TRP A O 1
ATOM 738 N N . SER A 1 90 ? -15.418 5.252 12.277 1.00 94.31 90 SER A N 1
ATOM 739 C CA . SER A 1 90 ? -14.952 5.909 13.493 1.00 94.31 90 SER A CA 1
ATOM 740 C C . SER A 1 90 ? -13.481 6.316 13.380 1.00 94.31 90 SER A C 1
ATOM 742 O O . SER A 1 90 ? -12.694 5.720 12.641 1.00 94.31 90 SER A O 1
ATOM 744 N N . SER A 1 91 ? -13.072 7.304 14.181 1.00 94.00 91 SER A N 1
ATOM 745 C CA . SER A 1 91 ? -11.665 7.714 14.247 1.00 94.00 91 SER A CA 1
ATOM 746 C C . SER A 1 91 ? -10.751 6.554 14.653 1.00 94.00 91 SER A C 1
ATOM 748 O O . SER A 1 91 ? -9.676 6.402 14.092 1.00 94.00 91 SER A O 1
ATOM 750 N N . ALA A 1 92 ? -11.203 5.690 15.568 1.00 96.38 92 ALA A N 1
ATOM 751 C CA . ALA A 1 92 ? -10.433 4.532 16.014 1.00 96.38 92 ALA A CA 1
ATOM 752 C C . ALA A 1 92 ? -10.219 3.500 14.893 1.00 96.38 92 ALA A C 1
ATOM 754 O O . ALA A 1 92 ? -9.123 2.961 14.756 1.00 96.38 92 ALA A O 1
ATOM 755 N N . GLU A 1 93 ? -11.242 3.235 14.074 1.00 95.38 93 GLU A N 1
ATOM 756 C CA . GLU A 1 93 ? -11.116 2.344 12.914 1.00 95.38 93 GLU A CA 1
ATOM 757 C C . GLU A 1 93 ? -10.223 2.956 11.830 1.00 95.38 93 GLU A C 1
ATOM 759 O O . GLU A 1 93 ? -9.404 2.247 11.244 1.00 95.38 93 GLU A O 1
ATOM 764 N N . SER A 1 94 ? -10.340 4.266 11.597 1.00 95.44 94 SER A N 1
ATOM 765 C CA . SER A 1 94 ? -9.472 5.010 10.679 1.00 95.44 94 SER A CA 1
ATOM 766 C C . SER A 1 94 ? -8.006 4.948 11.104 1.00 95.44 94 SER A C 1
ATOM 768 O O . SER A 1 94 ? -7.141 4.618 10.291 1.00 95.44 94 SER A O 1
ATOM 770 N N . ASP A 1 95 ? -7.720 5.204 12.380 1.00 96.62 95 ASP A N 1
ATOM 771 C CA . ASP A 1 95 ? -6.361 5.175 12.924 1.00 96.62 95 ASP A CA 1
ATOM 772 C C . ASP A 1 95 ? -5.759 3.766 12.836 1.00 96.62 95 ASP A C 1
ATOM 774 O O . ASP A 1 95 ? -4.618 3.601 12.398 1.00 96.62 95 ASP A O 1
ATOM 778 N N . ALA A 1 96 ? -6.536 2.733 13.181 1.00 96.06 96 ALA A N 1
ATOM 779 C CA . ALA A 1 96 ? -6.095 1.342 13.092 1.00 96.06 96 ALA A CA 1
ATOM 780 C C . ALA A 1 96 ? -5.810 0.916 11.642 1.00 96.06 96 ALA A C 1
ATOM 782 O O . ALA A 1 96 ? -4.795 0.272 11.366 1.00 96.06 96 ALA A O 1
ATOM 783 N N . PHE A 1 97 ? -6.676 1.299 10.699 1.00 97.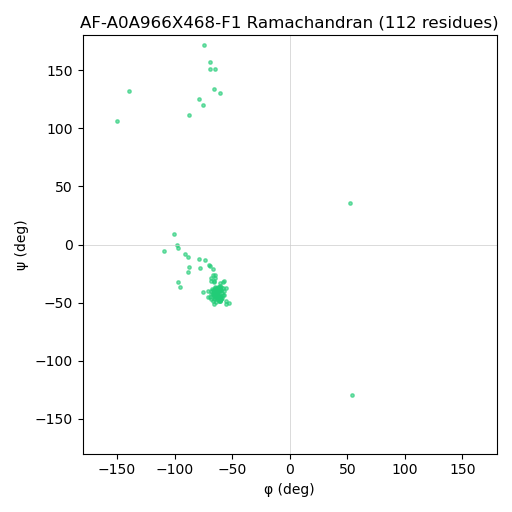06 97 PHE A N 1
ATOM 784 C CA . PHE A 1 97 ? -6.483 0.999 9.282 1.00 97.06 97 PHE A CA 1
ATOM 785 C C . PHE A 1 97 ? -5.274 1.738 8.698 1.00 97.06 97 PHE A C 1
ATOM 787 O O . PHE A 1 97 ? -4.483 1.141 7.962 1.00 97.06 97 PHE A O 1
ATOM 794 N N . SER A 1 98 ? -5.098 3.016 9.052 1.00 96.94 98 SER A N 1
ATOM 795 C CA . SER A 1 98 ? -3.936 3.805 8.637 1.00 96.94 98 SER A CA 1
ATOM 796 C C . SER A 1 98 ? -2.647 3.181 9.156 1.00 96.94 98 SER A C 1
ATOM 798 O O . SER A 1 98 ? -1.741 2.923 8.366 1.00 96.94 98 SER A O 1
ATOM 800 N N . ALA A 1 99 ? -2.596 2.842 10.449 1.00 97.00 99 ALA A N 1
ATOM 801 C CA . ALA A 1 99 ? -1.441 2.189 11.053 1.00 97.00 99 ALA A CA 1
ATOM 802 C C . ALA A 1 99 ? -1.100 0.867 10.350 1.00 97.00 99 ALA A C 1
ATOM 804 O O . ALA A 1 99 ? 0.071 0.591 10.096 1.00 97.00 99 ALA A O 1
ATOM 805 N N . ARG A 1 100 ? -2.109 0.068 9.973 1.00 97.56 100 ARG A N 1
ATOM 806 C CA . ARG A 1 100 ? -1.883 -1.179 9.233 1.00 97.56 100 ARG A CA 1
ATOM 807 C C . ARG A 1 100 ? -1.301 -0.935 7.840 1.00 97.56 100 ARG A C 1
ATOM 809 O O . ARG A 1 100 ? -0.354 -1.606 7.442 1.00 97.56 100 ARG A O 1
ATOM 816 N N . CYS A 1 101 ? -1.856 0.017 7.102 1.00 97.94 101 CYS A N 1
ATOM 817 C CA . CYS A 1 101 ? -1.358 0.395 5.782 1.00 97.94 101 CYS A CA 1
ATOM 818 C C . CYS A 1 101 ? 0.089 0.915 5.838 1.00 97.94 101 CYS A C 1
ATOM 820 O O . CYS A 1 101 ? 0.918 0.520 5.017 1.00 97.94 101 CYS A O 1
ATOM 822 N N . ASP A 1 102 ? 0.400 1.753 6.829 1.00 97.19 102 ASP A N 1
ATOM 823 C CA . ASP A 1 102 ? 1.742 2.295 7.045 1.00 97.19 102 ASP A CA 1
ATOM 824 C C . ASP A 1 102 ? 2.731 1.189 7.434 1.00 97.19 102 ASP A C 1
ATOM 826 O O . ASP A 1 102 ? 3.851 1.165 6.927 1.00 97.19 102 ASP A O 1
ATOM 830 N N . GLN A 1 103 ? 2.304 0.231 8.264 1.00 96.56 103 GLN A N 1
ATOM 831 C CA . GLN A 1 103 ? 3.104 -0.939 8.624 1.00 96.56 103 GLN A CA 1
ATOM 832 C C . GLN A 1 103 ? 3.465 -1.774 7.387 1.00 96.56 103 GLN A C 1
ATOM 834 O O . GLN A 1 103 ? 4.630 -2.117 7.207 1.00 96.56 103 GLN A O 1
ATOM 839 N N . ILE A 1 104 ? 2.495 -2.068 6.511 1.00 96.75 104 ILE A N 1
ATOM 840 C CA . ILE A 1 104 ? 2.744 -2.831 5.277 1.00 96.75 104 ILE A CA 1
ATOM 841 C C . ILE A 1 104 ? 3.702 -2.067 4.355 1.00 96.75 104 ILE A C 1
ATOM 843 O O . ILE A 1 104 ? 4.660 -2.647 3.848 1.00 96.75 104 ILE A O 1
ATOM 847 N N . ALA A 1 105 ? 3.468 -0.768 4.139 1.00 96.44 105 ALA A N 1
ATOM 848 C CA . ALA A 1 105 ? 4.348 0.045 3.302 1.00 96.44 105 ALA A CA 1
ATOM 849 C C . ALA A 1 105 ? 5.776 0.085 3.861 1.00 96.44 105 ALA A C 1
ATOM 851 O O . ALA A 1 105 ? 6.728 -0.077 3.100 1.00 96.44 105 ALA A O 1
ATOM 852 N N . HIS A 1 106 ? 5.922 0.265 5.175 1.00 95.56 106 HIS A N 1
ATOM 853 C CA . HIS A 1 106 ? 7.219 0.277 5.839 1.00 95.56 106 HIS A CA 1
ATOM 854 C C . HIS A 1 106 ? 7.945 -1.062 5.694 1.00 95.56 106 HI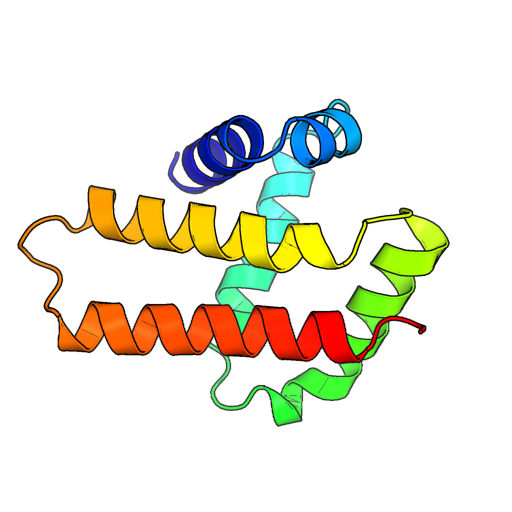S A C 1
ATOM 856 O O . HIS A 1 106 ? 9.119 -1.070 5.330 1.00 95.56 106 HIS A O 1
ATOM 862 N N . GLU A 1 107 ? 7.246 -2.176 5.920 1.00 94.69 107 GLU A N 1
ATOM 863 C CA . GLU A 1 107 ? 7.839 -3.509 5.823 1.00 94.69 107 GLU A CA 1
ATOM 864 C C . GLU A 1 107 ? 8.288 -3.830 4.398 1.00 94.69 107 GLU A C 1
ATOM 866 O O . GLU A 1 107 ? 9.341 -4.413 4.2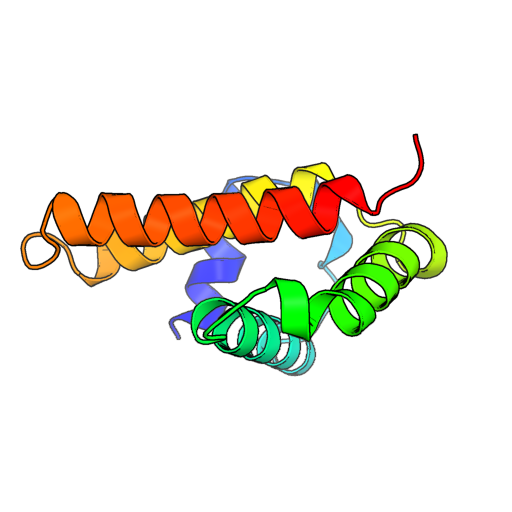19 1.00 94.69 107 GLU A O 1
ATOM 871 N N . ILE A 1 108 ? 7.560 -3.416 3.360 1.00 94.31 108 ILE A N 1
ATOM 872 C CA . ILE A 1 108 ? 8.024 -3.616 1.977 1.00 94.31 108 ILE A CA 1
ATOM 873 C C . ILE A 1 108 ? 9.238 -2.724 1.682 1.00 94.31 108 ILE A C 1
ATOM 875 O O . ILE A 1 108 ? 10.224 -3.167 1.096 1.00 94.31 108 ILE A O 1
ATOM 879 N N . GLN A 1 109 ? 9.177 -1.454 2.086 1.00 94.50 109 GLN A N 1
ATOM 880 C CA . GLN A 1 109 ? 10.231 -0.475 1.815 1.00 94.50 109 GLN A CA 1
ATOM 881 C C . GLN A 1 109 ? 11.546 -0.793 2.526 1.00 94.50 109 GLN A C 1
ATOM 883 O O . GLN A 1 109 ? 12.602 -0.459 1.992 1.00 94.50 109 GLN A O 1
ATOM 888 N N . SER A 1 110 ? 11.499 -1.413 3.706 1.00 94.25 110 SER A N 1
ATOM 889 C CA . SER A 1 110 ? 12.691 -1.801 4.468 1.00 94.25 110 SER A CA 1
ATOM 890 C C . SER A 1 110 ? 13.483 -2.931 3.798 1.00 94.25 110 SER A C 1
ATOM 892 O O . SER A 1 110 ? 14.662 -3.102 4.096 1.00 94.25 110 SER A O 1
ATOM 894 N N . GLN A 1 111 ? 12.859 -3.670 2.873 1.00 93.50 111 GLN A N 1
ATOM 895 C CA . GLN A 1 111 ? 13.481 -4.772 2.131 1.00 93.50 111 GLN A CA 1
ATOM 896 C C . GLN A 1 111 ? 14.183 -4.311 0.843 1.00 93.50 111 GLN A C 1
ATOM 898 O O . GLN A 1 111 ? 14.894 -5.105 0.224 1.00 93.50 111 GLN A O 1
ATOM 903 N N . TYR A 1 112 ? 13.978 -3.058 0.421 1.00 93.19 112 TYR A N 1
ATOM 904 C CA . TYR A 1 112 ? 14.692 -2.471 -0.715 1.00 93.19 112 TYR A CA 1
ATOM 905 C C . TYR A 1 112 ? 16.166 -2.244 -0.387 1.00 93.19 112 TYR A C 1
ATOM 907 O O . TYR A 1 112 ? 16.524 -1.958 0.757 1.00 93.19 112 TYR A O 1
ATOM 915 N N . SER A 1 113 ? 17.010 -2.299 -1.414 1.00 88.31 113 SER A N 1
ATOM 916 C CA . SER A 1 113 ? 18.427 -1.963 -1.285 1.00 88.31 113 SER A CA 1
ATOM 917 C C . SER A 1 113 ? 18.610 -0.468 -0.940 1.00 88.31 113 SER A C 1
ATOM 919 O O . SER A 1 113 ? 17.752 0.370 -1.256 1.00 88.31 113 SER A O 1
ATOM 921 N N . GLU A 1 114 ? 19.700 -0.134 -0.234 1.00 72.00 114 GLU A N 1
ATOM 922 C CA . GLU A 1 114 ? 20.049 1.256 0.131 1.00 72.00 114 GLU A CA 1
ATOM 923 C C . GLU A 1 114 ? 20.445 2.118 -1.074 1.00 72.00 114 GLU A C 1
ATOM 925 O O . GLU A 1 114 ? 21.234 1.641 -1.925 1.00 72.00 114 GLU A O 1
#

Secondary structure (DSSP, 8-state):
-HHHHHHHHHHHH-HHHHHHTTT--HHHHHHHHHHHHHHHH-S-SGGGHHHHHHHHHHHHHTS---THHHHHHHHHHHHHHHHHHGGGS-HHHHHHHHHHHHHHHHHHHTTS--